Protein AF-A0A151BJV0-F1 (afdb_monomer)

Mean predicted aligned error: 9.11 Å

pLDDT: mean 84.89, std 15.2, range [38.5, 97.31]

Nearest PDB structures (foldseek):
  2lkp-assembly1_B  TM=6.978E-01  e=1.591E-01  Mycobacterium tuberculosis H37Rv
  4aih-assembly1_A  TM=4.758E-01  e=1.703E-01  Yersinia pseudotuberculosis YPIII
  2rdp-assembly1_A-2  TM=6.458E-01  e=7.614E-01  Geobacillus stearothermophilus
  3fm5-assembly3_C  TM=5.893E-01  e=2.593E+00  Rhodococcus jostii RHA1
  1sd4-assembly1_B  TM=5.788E-01  e=3.404E+00  Staphylococcus aureus

Foldseek 3Di:
DDDPDDDPCVVVVLVVCVVVVQWDWDDDPPDIDIDGRDCVVVVVVVVVVVVVVVVVVVVVVVVVVVVVD

Structure (mmCIF, N/CA/C/O backbone):
data_AF-A0A151BJV0-F1
#
_entry.id   AF-A0A151BJV0-F1
#
loop_
_atom_site.group_PDB
_atom_site.id
_atom_site.type_symbol
_atom_site.label_atom_id
_atom_site.label_alt_id
_atom_site.label_comp_id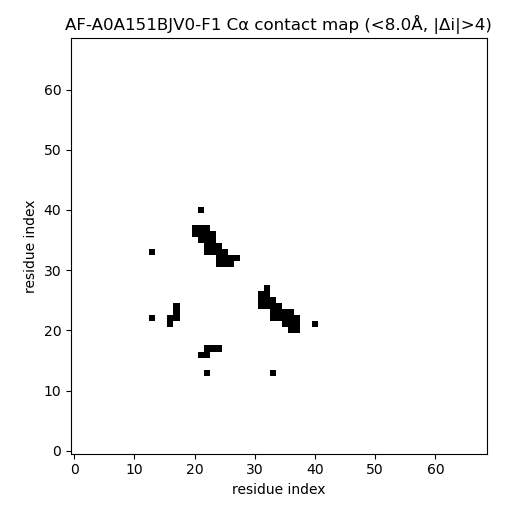
_atom_site.label_asym_id
_atom_site.label_entity_id
_atom_site.label_seq_id
_atom_site.pdbx_PDB_ins_code
_atom_site.Cartn_x
_atom_site.Cartn_y
_atom_site.Cartn_z
_atom_site.occupancy
_atom_site.B_iso_or_equiv
_atom_site.auth_seq_id
_atom_site.auth_comp_id
_atom_site.auth_asym_id
_atom_site.auth_atom_id
_atom_site.pdbx_PDB_model_num
ATOM 1 N N . MET A 1 1 ? 14.251 24.758 16.798 1.00 38.50 1 MET A N 1
ATOM 2 C CA . MET A 1 1 ? 13.020 24.357 16.081 1.00 38.50 1 MET A CA 1
ATOM 3 C C . MET A 1 1 ? 13.438 23.386 14.989 1.00 38.50 1 MET A C 1
ATOM 5 O O . MET A 1 1 ? 14.178 23.787 14.103 1.00 38.50 1 MET A O 1
ATOM 9 N N . ALA A 1 2 ? 13.127 22.098 15.142 1.00 45.28 2 ALA A N 1
ATOM 10 C CA . ALA A 1 2 ? 13.652 21.044 14.277 1.00 45.28 2 ALA A CA 1
ATOM 11 C C . ALA A 1 2 ? 12.883 20.975 12.945 1.00 45.28 2 ALA A C 1
ATOM 13 O O . ALA A 1 2 ? 11.678 20.754 12.941 1.00 45.28 2 ALA A O 1
ATOM 14 N N . VAL A 1 3 ? 13.638 21.222 11.870 1.00 46.56 3 VAL A N 1
ATOM 15 C CA . VAL A 1 3 ? 13.618 20.618 10.525 1.00 46.56 3 VAL A CA 1
ATOM 16 C C . VAL A 1 3 ? 12.253 20.371 9.862 1.00 46.56 3 VAL A C 1
ATOM 18 O O . VAL A 1 3 ? 11.475 19.509 10.259 1.00 46.56 3 VAL A O 1
ATOM 21 N N . GLY A 1 4 ? 12.029 21.076 8.747 1.00 46.91 4 GLY A N 1
ATOM 22 C CA . GLY A 1 4 ? 10.992 20.791 7.754 1.00 46.91 4 GLY A CA 1
ATOM 23 C C . GLY A 1 4 ? 11.268 19.506 6.974 1.00 46.91 4 GLY A C 1
ATOM 24 O O . GLY A 1 4 ? 11.548 19.542 5.777 1.00 46.91 4 GLY A O 1
ATOM 25 N N . GLU A 1 5 ? 11.191 18.364 7.648 1.00 49.16 5 GLU A N 1
ATOM 26 C CA . GLU A 1 5 ? 11.227 17.070 6.980 1.00 49.16 5 GLU A CA 1
ATOM 27 C C . GLU A 1 5 ? 9.890 16.819 6.282 1.00 49.16 5 GLU A C 1
ATOM 29 O O . GLU A 1 5 ? 8.817 16.959 6.878 1.00 49.16 5 GLU A O 1
ATOM 34 N N . LYS A 1 6 ? 9.948 16.453 4.993 1.00 54.81 6 LYS A N 1
ATOM 35 C CA . LYS A 1 6 ? 8.801 15.903 4.263 1.00 54.81 6 LYS A CA 1
ATOM 36 C C . LYS A 1 6 ? 8.199 14.807 5.139 1.00 54.81 6 LYS A C 1
ATOM 38 O O . LYS A 1 6 ? 8.833 13.776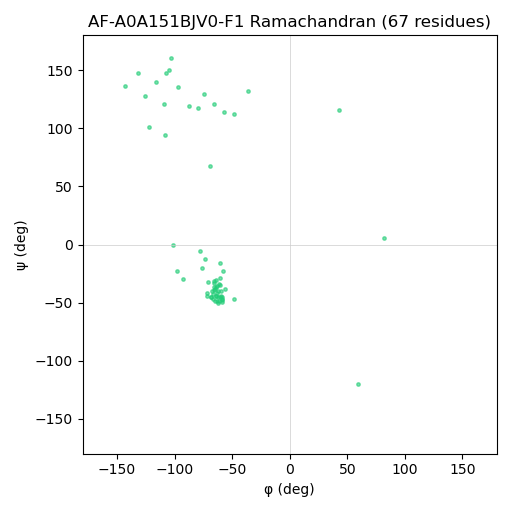 5.343 1.00 54.81 6 LYS A O 1
ATOM 43 N N . GLN A 1 7 ? 6.987 15.048 5.645 1.00 61.72 7 GLN A N 1
ATOM 44 C CA . GLN A 1 7 ? 6.146 14.033 6.280 1.00 61.72 7 GLN A CA 1
ATOM 45 C C . GLN A 1 7 ? 6.325 12.697 5.540 1.00 61.72 7 GLN A C 1
ATOM 47 O O . GLN A 1 7 ? 6.283 12.700 4.304 1.00 61.72 7 GLN A O 1
ATOM 52 N N . PRO A 1 8 ? 6.543 11.570 6.237 1.00 59.06 8 PRO A N 1
ATOM 53 C CA . PRO A 1 8 ? 6.832 10.306 5.580 1.00 59.06 8 PRO A CA 1
ATOM 54 C C . PRO A 1 8 ? 5.702 9.959 4.606 1.00 59.06 8 PRO A C 1
ATOM 56 O O . PRO A 1 8 ? 4.564 9.690 4.996 1.00 59.06 8 PRO A O 1
ATOM 59 N N . ILE A 1 9 ? 6.039 9.945 3.313 1.00 70.81 9 ILE A N 1
ATOM 60 C CA . ILE A 1 9 ? 5.130 9.612 2.202 1.00 70.81 9 ILE A CA 1
ATOM 61 C C . ILE A 1 9 ? 4.603 8.174 2.356 1.00 70.81 9 ILE A C 1
ATOM 63 O O . ILE A 1 9 ? 3.585 7.804 1.780 1.00 70.81 9 ILE A O 1
ATOM 67 N N . THR A 1 10 ? 5.248 7.368 3.202 1.00 82.75 10 THR A N 1
ATOM 68 C CA . THR A 1 10 ? 4.837 6.019 3.587 1.00 82.75 10 THR A CA 1
ATOM 69 C C . THR A 1 10 ? 3.366 5.953 3.990 1.00 82.75 10 THR A C 1
ATOM 71 O O . THR A 1 10 ? 2.642 5.107 3.476 1.00 82.75 10 THR A O 1
ATOM 74 N N . SER A 1 11 ? 2.874 6.874 4.827 1.00 85.19 11 SER A N 1
ATOM 75 C CA . SER A 1 11 ? 1.456 6.892 5.222 1.00 85.19 11 SER A CA 1
ATOM 76 C C . SER A 1 11 ? 0.529 7.162 4.034 1.00 85.19 11 SER A C 1
ATOM 78 O O . SER A 1 11 ? -0.547 6.569 3.934 1.00 85.19 11 SER A O 1
ATOM 80 N N . TYR A 1 12 ? 0.953 8.025 3.107 1.00 89.31 12 TYR A N 1
ATOM 81 C CA . TYR A 1 12 ? 0.219 8.303 1.876 1.00 89.31 12 TYR A CA 1
ATOM 82 C C . TYR A 1 12 ? 0.177 7.073 0.954 1.00 89.31 12 TYR A C 1
ATOM 84 O O . TYR A 1 12 ? -0.907 6.688 0.510 1.00 89.31 12 TYR A O 1
ATOM 92 N N . HIS A 1 13 ? 1.313 6.404 0.733 1.00 91.94 13 HIS A N 1
ATOM 93 C CA . HIS A 1 13 ? 1.392 5.183 -0.076 1.00 91.94 13 HIS A CA 1
ATOM 94 C C . HIS A 1 13 ? 0.600 4.024 0.538 1.00 91.94 13 HIS A C 1
ATOM 96 O O . HIS A 1 13 ? -0.173 3.380 -0.164 1.00 91.94 13 HIS A O 1
ATOM 102 N N . LEU A 1 14 ? 0.704 3.795 1.850 1.00 93.31 14 LEU A N 1
ATOM 103 C CA . LEU A 1 14 ? -0.081 2.770 2.546 1.00 93.31 14 LEU A CA 1
ATOM 104 C C . LEU A 1 14 ? -1.585 3.027 2.415 1.00 93.31 14 LEU A C 1
ATOM 106 O O . LEU A 1 14 ? -2.360 2.100 2.187 1.00 93.31 14 LEU A O 1
ATOM 110 N N . ASN A 1 15 ? -2.005 4.291 2.499 1.00 92.75 15 ASN A N 1
ATOM 111 C CA . ASN A 1 15 ? -3.399 4.661 2.295 1.00 92.75 15 ASN A CA 1
ATOM 112 C C . ASN A 1 15 ? -3.835 4.443 0.834 1.00 92.75 15 ASN A C 1
ATOM 114 O O . ASN A 1 15 ? -4.928 3.938 0.596 1.00 92.75 15 ASN A O 1
ATOM 118 N N . LEU A 1 16 ? -2.988 4.762 -0.150 1.00 94.50 16 LEU A N 1
ATOM 119 C CA . LEU A 1 16 ? -3.265 4.477 -1.561 1.00 94.50 16 LEU A CA 1
ATOM 120 C C . LEU A 1 16 ? -3.422 2.969 -1.819 1.00 94.50 16 LEU A C 1
ATOM 122 O O . LEU A 1 16 ? -4.422 2.560 -2.403 1.00 94.50 16 LEU A O 1
ATOM 126 N N . LEU A 1 17 ? -2.488 2.152 -1.327 1.00 94.50 17 LEU A N 1
ATOM 127 C CA . LEU A 1 17 ? -2.513 0.693 -1.468 1.00 94.50 17 LEU A CA 1
ATOM 128 C C . LEU A 1 17 ? -3.692 0.047 -0.725 1.00 94.50 17 LEU A C 1
ATOM 130 O O . LEU A 1 17 ? -4.254 -0.949 -1.179 1.00 94.50 17 LEU A O 1
ATOM 134 N N . LYS A 1 18 ? -4.104 0.619 0.410 1.00 95.19 18 LYS A N 1
ATOM 135 C CA . LYS A 1 18 ? -5.338 0.220 1.094 1.00 95.19 18 LYS A CA 1
ATOM 136 C C . LYS A 1 18 ? -6.566 0.542 0.238 1.00 95.19 18 LYS A C 1
ATOM 138 O O . LYS A 1 18 ? -7.419 -0.320 0.050 1.00 95.19 18 LYS A O 1
ATOM 143 N N . ARG A 1 19 ? -6.666 1.768 -0.294 1.00 96.06 19 ARG A N 1
ATOM 144 C CA . ARG A 1 19 ? -7.803 2.198 -1.131 1.00 96.06 19 ARG A CA 1
ATOM 145 C C . ARG A 1 19 ? -7.910 1.415 -2.440 1.00 96.06 19 ARG A C 1
ATOM 147 O O . ARG A 1 19 ? -9.022 1.212 -2.908 1.00 96.06 19 ARG A O 1
ATOM 154 N N . SER A 1 20 ? -6.795 0.955 -3.006 1.00 95.38 20 SER A N 1
ATOM 155 C CA . SER A 1 20 ? -6.798 0.084 -4.189 1.00 95.38 20 SER A CA 1
ATOM 156 C C . SER A 1 20 ? -7.134 -1.380 -3.878 1.00 95.38 20 SER A C 1
ATOM 158 O O . SER A 1 20 ? -7.267 -2.183 -4.796 1.00 95.38 20 SER A O 1
ATOM 160 N N . GLY A 1 21 ? -7.275 -1.751 -2.600 1.00 95.19 21 GLY A N 1
ATOM 161 C CA . GLY A 1 21 ? -7.591 -3.115 -2.172 1.00 95.19 21 GLY A CA 1
ATOM 162 C C . GLY A 1 21 ? -6.392 -4.066 -2.118 1.00 95.19 21 GLY A C 1
ATOM 163 O O . GLY A 1 21 ? -6.576 -5.254 -1.846 1.00 95.19 21 GLY A O 1
ATOM 164 N N . ILE A 1 22 ? -5.172 -3.562 -2.336 1.00 96.56 22 ILE A N 1
ATOM 165 C CA . ILE A 1 22 ? -3.933 -4.345 -2.240 1.00 96.56 22 ILE A CA 1
ATOM 166 C C . ILE A 1 22 ? -3.620 -4.677 -0.781 1.00 96.56 22 ILE A C 1
ATOM 168 O O . ILE A 1 22 ? -3.244 -5.811 -0.476 1.00 96.56 22 ILE A O 1
ATOM 172 N N . LEU A 1 23 ? -3.811 -3.706 0.114 1.00 96.81 23 LEU A N 1
ATOM 173 C CA . LEU A 1 23 ? -3.639 -3.880 1.553 1.00 96.81 23 LEU A CA 1
ATOM 174 C C . LEU A 1 23 ? -4.982 -3.892 2.280 1.00 96.81 23 LEU A C 1
ATOM 176 O O . LEU A 1 23 ? -5.911 -3.163 1.935 1.00 96.81 23 LEU A O 1
ATOM 180 N N . GLU A 1 24 ? -5.040 -4.656 3.359 1.00 96.44 24 GLU A N 1
ATOM 181 C CA . GLU A 1 24 ? -5.975 -4.432 4.455 1.00 96.44 24 GLU A CA 1
ATOM 182 C C . GLU A 1 24 ? -5.248 -3.793 5.636 1.00 96.44 24 GLU A C 1
ATOM 184 O O . GLU A 1 24 ? -4.017 -3.833 5.718 1.00 96.44 24 GLU A O 1
ATOM 189 N N . ALA A 1 25 ? -6.008 -3.173 6.538 1.00 95.81 25 ALA A N 1
ATOM 190 C CA . ALA A 1 25 ? -5.432 -2.496 7.683 1.00 95.81 25 ALA A CA 1
ATOM 191 C C . ALA A 1 25 ? -6.297 -2.665 8.935 1.00 95.81 25 ALA A C 1
ATOM 193 O O . ALA A 1 25 ? -7.510 -2.463 8.879 1.00 95.81 25 ALA A O 1
ATOM 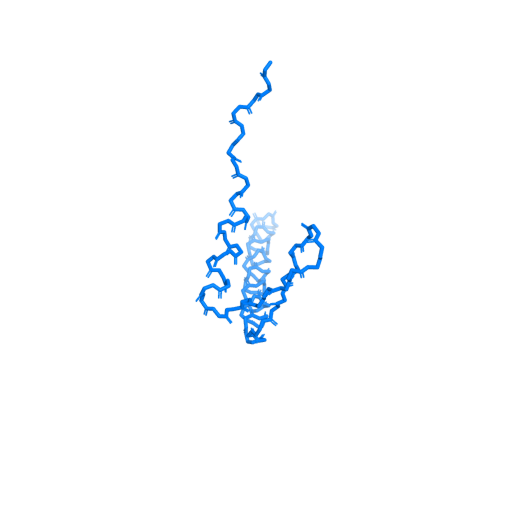194 N N . GLU A 1 26 ? -5.657 -2.948 10.065 1.00 96.94 26 GLU A N 1
ATOM 195 C CA . GLU A 1 26 ? -6.285 -3.179 11.363 1.00 96.94 26 GLU A CA 1
ATOM 196 C C . GLU A 1 26 ? -5.683 -2.240 12.418 1.00 96.94 26 GLU A C 1
ATOM 198 O O . GLU A 1 26 ? -4.464 -2.173 12.590 1.00 96.94 26 GLU A O 1
ATOM 203 N N . LYS A 1 27 ? -6.530 -1.501 13.143 1.00 96.12 27 LYS A N 1
ATOM 204 C CA . LYS A 1 27 ? -6.078 -0.634 14.237 1.00 96.12 27 LYS A CA 1
ATOM 205 C C . LYS A 1 27 ? -6.024 -1.439 15.532 1.00 96.12 27 LYS A C 1
ATOM 207 O O . LYS A 1 27 ? -7.060 -1.894 16.006 1.00 96.12 27 LYS A O 1
ATOM 212 N N . ARG A 1 28 ? -4.842 -1.547 16.142 1.00 97.31 28 ARG A N 1
ATOM 213 C CA . ARG A 1 28 ? -4.649 -2.187 17.452 1.00 97.31 28 ARG A CA 1
ATOM 214 C C . ARG A 1 28 ? -4.020 -1.184 18.414 1.00 97.31 28 ARG A C 1
ATOM 216 O O . ARG A 1 28 ? -2.825 -0.889 18.359 1.00 97.31 28 ARG A O 1
ATOM 223 N N . GLY A 1 29 ? -4.859 -0.609 19.274 1.00 95.81 29 GLY A N 1
ATOM 224 C CA . GLY A 1 29 ? -4.461 0.461 20.188 1.00 95.81 29 GLY A CA 1
ATOM 225 C C . GLY A 1 29 ? -3.931 1.687 19.437 1.00 95.81 29 GLY A C 1
ATOM 226 O O . GLY A 1 29 ? -4.642 2.294 18.631 1.00 95.81 29 GLY A O 1
ATOM 227 N N . LYS A 1 30 ? -2.673 2.053 19.706 1.00 95.56 30 LYS A N 1
ATOM 228 C CA . LYS A 1 30 ? -1.998 3.199 19.076 1.00 95.56 30 LYS A CA 1
ATOM 229 C C . LYS A 1 30 ? -1.543 2.918 17.637 1.00 95.56 30 LYS A C 1
ATOM 231 O O . LYS A 1 30 ? -1.317 3.861 16.884 1.00 95.56 30 LYS A O 1
ATOM 236 N N . TRP A 1 31 ? -1.411 1.651 17.251 1.00 94.19 31 TRP A N 1
ATOM 237 C CA . TRP A 1 31 ? -0.755 1.251 16.007 1.00 94.19 31 TRP A CA 1
ATOM 238 C C . TRP A 1 31 ? -1.755 0.819 14.934 1.00 94.19 31 TRP A C 1
ATOM 240 O O . TRP A 1 31 ? -2.828 0.291 15.232 1.00 94.19 31 TRP A O 1
ATOM 250 N N . MET A 1 32 ? -1.377 1.029 13.673 1.00 93.56 32 MET A N 1
ATOM 251 C CA . MET A 1 32 ? -2.089 0.516 12.505 1.00 93.56 32 MET A CA 1
ATOM 252 C C . MET A 1 32 ? -1.244 -0.582 11.865 1.00 93.56 32 MET A C 1
ATOM 254 O O . MET A 1 32 ? -0.114 -0.329 11.453 1.00 93.56 32 MET A O 1
ATOM 258 N N . TYR A 1 33 ? -1.797 -1.783 11.776 1.00 95.06 33 TYR A N 1
ATOM 259 C CA . TYR A 1 33 ? -1.168 -2.934 11.143 1.00 95.06 33 TYR A CA 1
ATOM 260 C C . TYR A 1 33 ? -1.692 -3.057 9.723 1.00 95.06 33 TYR A C 1
ATOM 262 O O . TYR A 1 33 ? -2.892 -2.922 9.508 1.00 95.06 33 TYR A O 1
ATOM 270 N N . TYR A 1 34 ? -0.807 -3.311 8.766 1.00 94.94 34 TYR A N 1
ATOM 271 C CA . TYR A 1 34 ? -1.165 -3.515 7.367 1.00 94.94 34 TYR A CA 1
ATOM 272 C C . TYR A 1 34 ? -0.797 -4.933 6.951 1.00 94.94 34 TYR A C 1
ATOM 274 O O . TYR A 1 34 ? 0.268 -5.429 7.319 1.00 94.94 34 TYR A O 1
ATOM 282 N N . ARG A 1 35 ? -1.662 -5.574 6.167 1.00 95.00 35 ARG A N 1
ATOM 283 C CA . ARG A 1 35 ? -1.411 -6.898 5.590 1.00 95.00 35 ARG A CA 1
ATOM 284 C C . ARG A 1 35 ?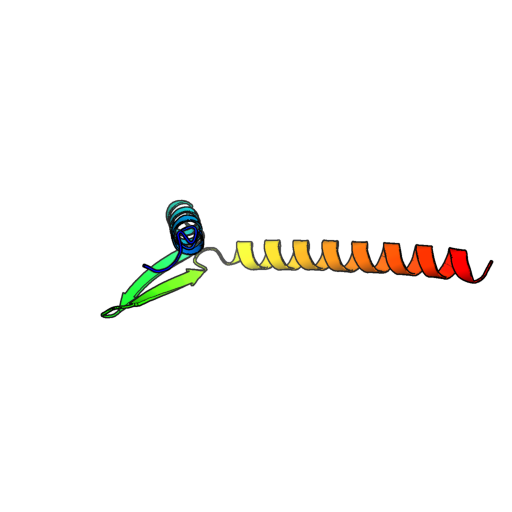 -1.729 -6.879 4.104 1.00 95.00 35 ARG A C 1
ATOM 286 O O . ARG A 1 35 ? -2.643 -6.181 3.670 1.00 95.00 35 ARG A O 1
ATOM 293 N N . ILE A 1 36 ? -0.993 -7.665 3.323 1.00 96.06 36 ILE A N 1
ATOM 294 C CA . ILE A 1 36 ? -1.322 -7.907 1.918 1.00 96.06 36 ILE A CA 1
ATOM 295 C C . ILE A 1 36 ? -2.642 -8.673 1.848 1.00 96.06 36 ILE A C 1
ATOM 297 O O . ILE A 1 36 ? -2.771 -9.779 2.375 1.00 96.06 36 ILE A O 1
ATOM 301 N N . ARG A 1 37 ? -3.619 -8.071 1.174 1.00 96.25 37 ARG A N 1
ATOM 302 C CA . ARG A 1 37 ? -4.923 -8.672 0.894 1.00 96.25 37 ARG A CA 1
ATOM 303 C C . ARG A 1 37 ? -4.946 -9.379 -0.455 1.00 96.25 37 ARG A C 1
ATOM 305 O O . ARG A 1 37 ? -5.687 -10.342 -0.606 1.00 96.25 37 ARG A O 1
ATOM 312 N N . THR A 1 38 ? -4.149 -8.907 -1.415 1.00 94.31 38 THR A N 1
ATOM 313 C CA . THR A 1 38 ? -4.085 -9.455 -2.777 1.00 94.31 38 THR A CA 1
ATOM 314 C C . THR A 1 38 ? -2.762 -10.203 -2.982 1.00 94.31 38 THR A C 1
ATOM 316 O O . THR A 1 38 ? -1.772 -9.568 -3.348 1.00 94.31 38 THR A O 1
ATOM 319 N N . PRO A 1 39 ? -2.703 -11.537 -2.782 1.00 91.69 39 PRO A N 1
ATOM 320 C CA . PRO A 1 39 ? -1.447 -12.293 -2.827 1.00 91.69 39 PRO A CA 1
ATOM 321 C C . PRO A 1 39 ? -0.732 -12.215 -4.176 1.00 91.69 39 PRO A C 1
ATOM 323 O O . PRO A 1 39 ? 0.488 -12.229 -4.218 1.00 91.69 39 PRO A O 1
ATOM 326 N N . LYS A 1 40 ? -1.476 -12.045 -5.279 1.00 93.56 40 LYS A N 1
ATOM 327 C CA . LYS A 1 40 ? -0.915 -11.907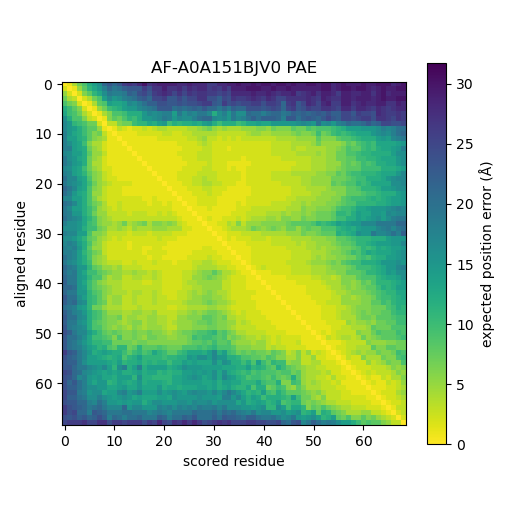 -6.633 1.00 93.56 40 LYS A CA 1
ATOM 328 C C . LYS A 1 40 ? 0.060 -10.728 -6.777 1.00 93.56 40 LYS A C 1
ATOM 330 O O . LYS A 1 40 ? 0.902 -10.740 -7.665 1.00 93.56 40 LYS A O 1
ATOM 335 N N . VAL A 1 41 ? -0.038 -9.723 -5.902 1.00 93.88 41 VAL A N 1
ATOM 336 C CA . VAL A 1 41 ? 0.922 -8.610 -5.854 1.00 93.88 41 VAL A CA 1
ATOM 337 C C . VAL A 1 41 ? 2.312 -9.084 -5.434 1.00 93.88 41 VAL A C 1
ATOM 339 O O . VAL A 1 41 ? 3.289 -8.532 -5.920 1.00 93.88 41 VAL A O 1
A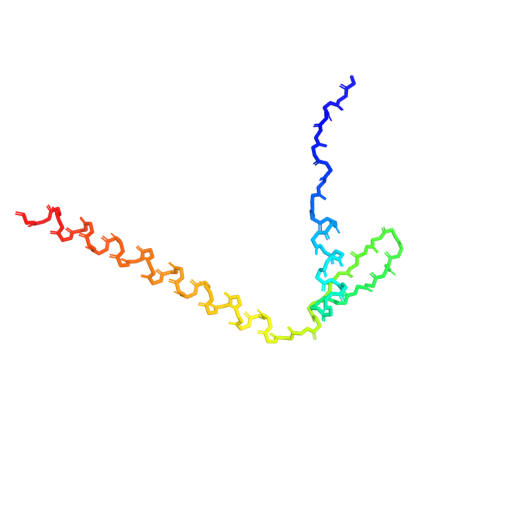TOM 342 N N . ILE A 1 42 ? 2.413 -10.123 -4.601 1.00 93.50 42 ILE A N 1
ATOM 343 C CA . ILE A 1 42 ? 3.700 -10.707 -4.204 1.00 93.50 42 ILE A CA 1
ATOM 344 C C . ILE A 1 42 ? 4.408 -11.259 -5.440 1.00 93.50 42 ILE A C 1
ATOM 346 O O . ILE A 1 42 ? 5.516 -10.834 -5.733 1.00 93.50 42 ILE A O 1
ATOM 350 N N . SER A 1 43 ? 3.718 -12.072 -6.243 1.00 94.25 43 SER A N 1
ATOM 351 C CA . SER A 1 43 ? 4.288 -12.625 -7.477 1.00 94.25 43 SER A CA 1
ATOM 352 C C . SER A 1 43 ? 4.688 -11.550 -8.489 1.00 94.25 43 SER A C 1
ATOM 354 O O . SER A 1 43 ? 5.667 -11.706 -9.203 1.00 94.25 43 SER A O 1
ATOM 356 N N . LEU A 1 44 ? 3.958 -10.430 -8.560 1.00 94.00 44 LEU A N 1
ATOM 357 C CA . LEU A 1 44 ? 4.361 -9.302 -9.408 1.00 94.00 44 LEU A CA 1
ATOM 358 C C . LEU A 1 44 ? 5.664 -8.652 -8.929 1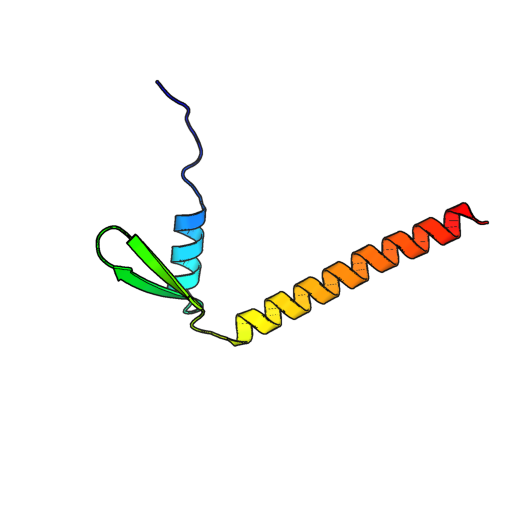.00 94.00 44 LEU A C 1
ATOM 360 O O . LEU A 1 44 ? 6.476 -8.260 -9.761 1.00 94.00 44 LEU A O 1
ATOM 364 N N . ILE A 1 45 ? 5.849 -8.529 -7.613 1.00 93.31 45 ILE A N 1
ATOM 365 C CA . ILE A 1 45 ? 7.080 -7.996 -7.019 1.00 93.31 45 ILE A CA 1
ATOM 366 C C . ILE A 1 45 ? 8.236 -8.972 -7.250 1.00 93.31 45 ILE A C 1
ATOM 368 O O . ILE A 1 45 ? 9.297 -8.536 -7.674 1.00 93.31 45 ILE A O 1
ATOM 372 N N . GLU A 1 46 ? 8.017 -10.270 -7.038 1.00 94.56 46 GLU A N 1
ATOM 373 C CA . GLU A 1 46 ? 9.013 -11.322 -7.288 1.00 94.56 46 GLU A CA 1
ATOM 374 C C . GLU A 1 46 ? 9.463 -11.327 -8.753 1.00 94.56 46 GLU A C 1
ATOM 376 O O . GLU A 1 46 ? 10.656 -11.275 -9.030 1.00 94.56 46 GLU A O 1
ATOM 381 N N . ASN A 1 47 ? 8.519 -11.279 -9.697 1.00 94.69 47 ASN A N 1
ATOM 382 C CA . ASN A 1 47 ? 8.846 -11.209 -11.121 1.00 94.69 47 ASN A CA 1
ATOM 383 C C . ASN A 1 47 ? 9.618 -9.928 -11.469 1.00 94.69 47 ASN A C 1
ATOM 385 O O . ASN A 1 47 ? 10.528 -9.952 -12.292 1.00 94.69 47 ASN A O 1
ATOM 389 N N . ALA A 1 48 ? 9.242 -8.789 -10.878 1.00 93.62 48 ALA A N 1
ATOM 390 C CA . ALA A 1 48 ? 9.951 -7.533 -11.103 1.00 93.62 48 ALA A CA 1
ATOM 391 C C . ALA A 1 48 ? 11.386 -7.587 -10.555 1.00 93.62 48 ALA A C 1
ATOM 393 O O . ALA A 1 48 ? 12.300 -7.069 -11.197 1.00 93.62 48 ALA A O 1
ATOM 394 N N . ASP A 1 49 ? 11.582 -8.230 -9.403 1.00 94.06 49 ASP A N 1
ATOM 395 C CA . ASP A 1 49 ? 12.897 -8.437 -8.798 1.00 94.06 49 ASP A CA 1
ATOM 396 C C . ASP A 1 49 ? 13.768 -9.369 -9.650 1.00 94.06 49 ASP A C 1
ATOM 398 O O . ASP A 1 49 ? 14.923 -9.053 -9.926 1.00 94.06 49 ASP A O 1
ATOM 402 N N . GLU A 1 50 ? 13.193 -10.453 -10.177 1.00 93.56 50 GLU A N 1
ATOM 403 C CA . GLU A 1 50 ? 13.876 -11.361 -11.102 1.00 93.56 50 GLU A CA 1
ATOM 404 C C . GLU A 1 50 ? 14.319 -10.641 -12.384 1.00 93.56 50 GLU A C 1
ATOM 406 O O . GLU A 1 50 ? 15.472 -10.763 -12.802 1.00 93.56 50 GLU A O 1
ATOM 411 N N . ILE A 1 51 ? 13.442 -9.828 -12.983 1.00 92.88 51 ILE A N 1
ATOM 412 C CA . ILE A 1 51 ? 13.789 -9.020 -14.163 1.00 92.88 51 ILE A CA 1
ATOM 413 C C . ILE A 1 51 ? 14.946 -8.070 -13.842 1.00 92.88 51 ILE A C 1
ATOM 415 O O . ILE A 1 51 ? 15.884 -7.949 -14.631 1.00 92.88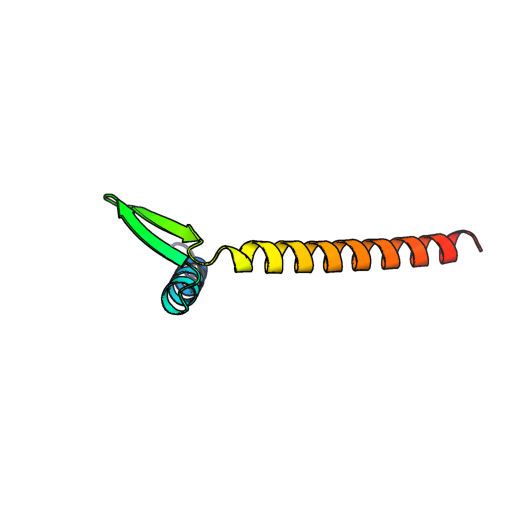 51 ILE A O 1
ATOM 419 N N . ASN A 1 52 ? 14.897 -7.406 -12.686 1.00 92.06 52 ASN A N 1
ATOM 420 C CA . ASN A 1 52 ? 15.949 -6.492 -12.260 1.00 92.06 52 ASN A CA 1
ATOM 421 C C . ASN A 1 52 ? 17.283 -7.228 -12.047 1.00 92.06 52 ASN A C 1
ATOM 423 O O . ASN A 1 52 ? 18.320 -6.775 -12.529 1.00 92.06 52 ASN A O 1
ATOM 427 N N . TYR A 1 53 ? 17.254 -8.393 -11.397 1.00 88.81 53 TYR A N 1
ATOM 428 C CA . TYR A 1 53 ? 18.428 -9.238 -11.190 1.00 88.81 53 TYR A CA 1
ATOM 429 C C . TYR A 1 53 ? 19.070 -9.668 -12.515 1.00 88.81 53 TYR A C 1
ATOM 431 O O . TYR A 1 53 ? 20.283 -9.541 -12.688 1.00 88.81 53 TYR A O 1
ATOM 439 N N . LEU A 1 54 ? 18.260 -10.129 -13.472 1.00 88.62 54 LEU A N 1
ATOM 440 C CA . LEU A 1 54 ? 18.740 -10.529 -14.794 1.00 88.62 54 LEU A CA 1
ATOM 441 C C . LEU A 1 54 ? 19.303 -9.343 -15.586 1.00 88.62 54 LEU A C 1
ATOM 443 O O . LEU A 1 54 ? 20.305 -9.505 -16.282 1.00 88.62 54 LEU A O 1
ATOM 447 N N . SER A 1 55 ? 18.703 -8.156 -15.457 1.00 85.44 55 SER A N 1
ATOM 448 C CA . SER A 1 55 ? 19.218 -6.933 -16.085 1.00 85.44 55 SER A CA 1
ATOM 449 C C . SER A 1 55 ? 20.599 -6.566 -15.544 1.00 85.44 55 SER A C 1
ATOM 451 O O . SER A 1 55 ? 21.517 -6.350 -16.328 1.00 85.44 55 SER A O 1
ATOM 453 N N . ILE A 1 56 ? 20.765 -6.550 -14.218 1.00 85.25 56 ILE A N 1
ATOM 454 C CA . ILE A 1 56 ? 22.042 -6.208 -13.574 1.00 85.25 56 ILE A CA 1
ATOM 455 C C . ILE A 1 56 ? 23.125 -7.215 -13.966 1.00 85.25 56 ILE A C 1
ATOM 457 O O . ILE A 1 56 ? 24.227 -6.824 -14.340 1.00 85.25 56 ILE A O 1
ATOM 461 N N . ARG A 1 57 ? 22.803 -8.513 -13.931 1.00 85.38 57 ARG A N 1
ATOM 462 C CA . ARG A 1 57 ? 23.739 -9.568 -14.335 1.00 85.38 57 ARG A CA 1
ATOM 463 C C . ARG A 1 57 ? 24.214 -9.420 -15.774 1.00 85.38 57 ARG A C 1
ATOM 465 O O . ARG A 1 57 ? 25.400 -9.582 -16.036 1.00 85.38 57 ARG A O 1
ATOM 472 N N . LYS A 1 58 ? 23.295 -9.142 -16.699 1.00 77.75 58 LYS A N 1
ATOM 473 C CA . LYS A 1 58 ? 23.630 -8.989 -18.114 1.00 77.75 58 LYS A CA 1
ATOM 474 C C . LYS A 1 58 ? 24.573 -7.805 -18.332 1.00 77.75 58 LYS A C 1
ATOM 476 O O . LYS A 1 58 ? 25.563 -7.941 -19.041 1.00 77.75 58 LYS A O 1
ATOM 481 N N . ASP A 1 59 ? 24.319 -6.695 -17.642 1.00 81.25 59 ASP A N 1
ATOM 482 C CA . ASP A 1 59 ? 25.192 -5.521 -17.680 1.00 81.25 59 ASP A CA 1
ATOM 483 C C . ASP A 1 59 ? 26.600 -5.821 -17.124 1.00 81.25 59 ASP A C 1
ATOM 485 O O . ASP A 1 59 ? 27.592 -5.269 -17.606 1.00 81.25 59 ASP A O 1
ATOM 489 N N . GLU A 1 60 ? 26.716 -6.677 -16.103 1.00 82.88 60 GLU A N 1
ATOM 490 C CA . GLU A 1 60 ? 28.007 -7.108 -15.547 1.00 82.88 60 GLU A CA 1
ATOM 491 C C . GLU A 1 60 ? 28.772 -8.049 -16.483 1.00 82.88 60 GLU A C 1
ATOM 493 O O . GLU A 1 60 ? 29.974 -7.856 -16.682 1.00 82.88 60 GLU A O 1
ATOM 498 N N . GLU A 1 61 ? 28.090 -9.027 -17.083 1.00 81.12 61 GLU A N 1
ATOM 499 C CA . GLU A 1 61 ? 28.674 -9.938 -18.073 1.00 81.12 61 GLU A CA 1
ATOM 500 C C . GLU A 1 61 ? 29.213 -9.147 -19.272 1.00 81.12 61 GLU A C 1
ATOM 502 O O . GLU A 1 61 ? 30.397 -9.267 -19.599 1.00 81.12 61 GLU A O 1
ATOM 507 N N . ASP A 1 62 ? 28.411 -8.243 -19.843 1.00 81.44 62 ASP A N 1
ATOM 508 C CA . ASP A 1 62 ? 28.819 -7.373 -20.954 1.00 81.44 62 ASP A CA 1
ATOM 509 C C . ASP A 1 62 ? 30.070 -6.540 -20.601 1.00 81.44 62 ASP A C 1
ATOM 511 O O . ASP A 1 62 ? 30.982 -6.379 -21.415 1.00 81.44 62 ASP A O 1
ATOM 515 N N . ARG A 1 63 ? 30.177 -6.048 -19.359 1.00 82.19 63 ARG A N 1
ATOM 516 C CA . ARG A 1 63 ? 31.359 -5.306 -18.877 1.00 82.19 63 ARG A CA 1
ATOM 517 C C . ARG A 1 63 ? 32.595 -6.178 -18.670 1.00 82.19 63 ARG A C 1
ATOM 519 O O . ARG A 1 63 ? 33.707 -5.671 -18.827 1.00 82.19 63 ARG A O 1
ATOM 526 N N . MET A 1 64 ? 32.427 -7.443 -18.290 1.00 76.75 64 MET A N 1
ATOM 527 C CA . MET A 1 64 ? 33.531 -8.400 -18.168 1.00 76.75 64 MET A CA 1
ATOM 528 C C . MET A 1 64 ? 34.113 -8.741 -19.542 1.00 76.75 64 MET A C 1
ATOM 530 O O . MET A 1 64 ? 35.329 -8.674 -19.713 1.00 76.75 64 MET A O 1
ATOM 534 N N . PHE A 1 65 ? 33.261 -8.999 -20.540 1.00 76.06 65 P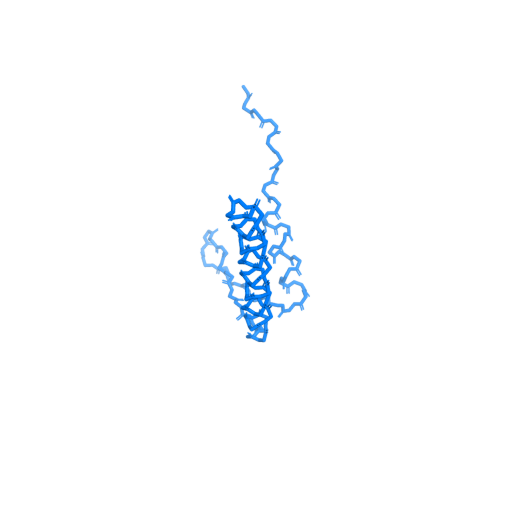HE A N 1
ATOM 535 C CA . PHE A 1 65 ? 33.702 -9.283 -21.910 1.00 76.06 65 PHE A CA 1
ATOM 536 C C . PHE A 1 65 ? 34.491 -8.125 -22.540 1.00 76.06 65 PHE A C 1
ATOM 538 O O . PHE A 1 65 ? 35.452 -8.365 -23.263 1.00 76.06 65 PHE A O 1
ATOM 545 N N . LEU A 1 66 ? 34.144 -6.872 -22.226 1.00 75.88 66 LEU A N 1
ATOM 546 C CA . LEU A 1 66 ? 34.872 -5.684 -22.700 1.00 75.88 66 LEU A CA 1
ATOM 547 C C . LEU A 1 66 ? 36.229 -5.450 -22.010 1.00 75.88 66 LEU A C 1
ATOM 549 O O . LEU A 1 66 ? 36.982 -4.583 -22.444 1.00 75.88 66 LEU A O 1
ATOM 553 N N . ARG A 1 67 ? 36.529 -6.150 -20.908 1.00 72.56 67 ARG A N 1
ATOM 554 C CA . ARG A 1 67 ? 37.800 -6.021 -20.171 1.00 72.56 67 ARG A CA 1
ATOM 555 C C . ARG A 1 67 ? 38.827 -7.093 -20.524 1.00 72.56 67 ARG A C 1
ATOM 557 O O . ARG A 1 67 ? 40.008 -6.865 -20.276 1.00 72.56 67 ARG A O 1
ATOM 564 N N . GLU A 1 68 ? 38.390 -8.238 -21.045 1.00 68.38 68 GLU A N 1
ATOM 565 C CA . GLU A 1 68 ? 39.270 -9.364 -21.394 1.00 68.38 68 GLU A CA 1
ATOM 566 C C . GLU A 1 68 ? 39.590 -9.475 -22.898 1.00 68.38 68 GLU A C 1
ATOM 568 O O . GLU A 1 68 ? 40.346 -10.365 -23.288 1.00 68.38 68 GLU A O 1
ATOM 573 N N . GLY A 1 69 ? 39.058 -8.575 -23.734 1.00 52.41 69 GLY A N 1
ATOM 574 C CA . GLY A 1 69 ? 39.400 -8.431 -25.159 1.00 52.41 69 GLY A CA 1
ATOM 575 C C . GLY A 1 69 ? 40.178 -7.154 -25.438 1.00 52.41 69 GLY A C 1
ATOM 576 O O . GLY A 1 69 ? 41.132 -7.223 -26.244 1.00 52.41 69 GLY A O 1
#

Radius of gyration: 19.94 Å; Cα contacts (8 Å, |Δi|>4): 32; chains: 1; bounding box: 47×37×45 Å

Secondary structure (DSSP, 8-state):
--------HHHHHHHHHHHTTSEEEEEETTEEEEEES-THHHHHHHHHHHHHHHHHHHHHHHHHHHHH-

Sequence (69 aa):
MAVGEKQPITSYHLNLLKRSGILEAEKRGKWMYYRIRTPKVISLIENADEINYLSIRKDEEDRMFLREG

Solvent-accessible surface area (backbone atoms only — not comparable to full-atom values): 4212 Å² total; per-residue (Å²): 135,88,73,95,67,80,72,71,60,61,62,56,51,52,50,50,38,34,76,72,53,42,28,44,75,48,78,58,88,96,44,77,47,77,45,82,63,41,70,69,56,54,58,54,49,51,52,51,49,51,53,50,51,54,51,54,50,50,57,48,50,58,53,50,60,70,71,80,111